Protein AF-A0AAD9BJW5-F1 (afdb_monomer_lite)

Foldseek 3Di:
DDDPDDDQFFDDPPPPPDDGDDDDDDDDPPDDQPDPPAGDFDKDWDWDADPPPRDTRDIDIDGTDGPPPDD

Radius of gyration: 17.21 Å; chains: 1; bounding box: 45×37×37 Å

Organism: Dissostichus eleginoides (NCBI:txid100907)

Secondary structure (DSSP, 8-state):
-----PPP-SS-TTSTT--PPP-------S-----SSS------EEEEEETTTTEEEEEEEPPP-------

pLDDT: mean 78.62, std 13.88, range [41.53, 94.31]

InterPro domains:
  IPR000008 C2 domain [PF00168] (20-67)
  IPR035892 C2 domain superfamily [G3DSA:2.60.40.150] (2-69)
  IPR035892 C2 domain superfamily [SSF49562] (17-67)

Sequence (71 aa):
MAANYEPIYGLSEDENETRVLRVKVIAGMDLAKKDIIGASDPYVKLSLYVADENKELALIQTKTIKKVVVH

Structure (mmCIF, N/CA/C/O backbone):
data_AF-A0AAD9BJW5-F1
#
_entry.id   AF-A0AAD9BJW5-F1
#
loop_
_atom_site.group_PDB
_atom_site.id
_atom_site.type_symbol
_atom_site.label_atom_id
_atom_site.la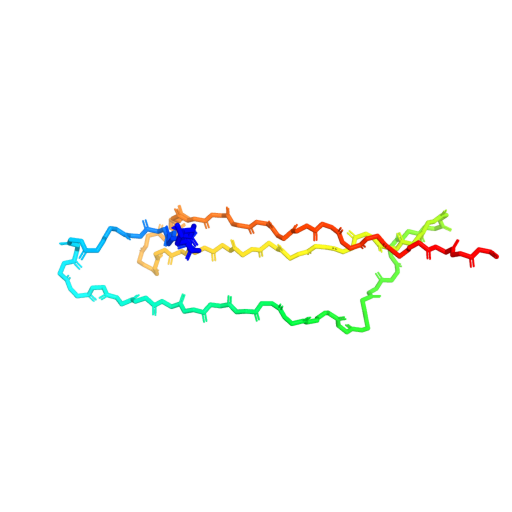bel_alt_id
_atom_site.label_comp_id
_atom_site.label_asym_id
_atom_site.label_entity_id
_atom_site.label_seq_id
_atom_site.pdbx_PDB_ins_code
_atom_site.Cartn_x
_atom_site.Cartn_y
_atom_site.Cartn_z
_atom_site.occupancy
_atom_site.B_iso_or_equiv
_atom_site.auth_seq_id
_atom_site.auth_comp_id
_atom_site.auth_asym_id
_atom_site.auth_atom_id
_atom_site.pdbx_PDB_model_num
ATOM 1 N N . MET A 1 1 ? 4.156 -24.479 15.069 1.00 41.53 1 MET A N 1
ATOM 2 C CA . MET A 1 1 ? 3.485 -24.096 13.808 1.00 41.53 1 MET A CA 1
ATOM 3 C C . MET A 1 1 ? 3.413 -22.579 13.795 1.00 41.53 1 MET A C 1
ATOM 5 O O . MET A 1 1 ? 2.772 -22.030 14.678 1.00 41.53 1 MET A O 1
ATOM 9 N N . ALA A 1 2 ? 4.147 -21.897 12.914 1.00 44.19 2 ALA A N 1
ATOM 10 C CA . ALA A 1 2 ? 4.059 -20.441 12.823 1.00 44.19 2 ALA A CA 1
ATOM 11 C C . ALA A 1 2 ? 2.740 -20.094 12.124 1.00 44.19 2 ALA A C 1
ATOM 13 O O . ALA A 1 2 ? 2.574 -20.387 10.940 1.00 44.19 2 ALA A O 1
ATOM 14 N N . ALA A 1 3 ? 1.777 -19.550 12.865 1.00 51.50 3 ALA A N 1
ATOM 15 C CA . ALA A 1 3 ? 0.593 -18.964 12.259 1.00 51.50 3 ALA A CA 1
ATOM 16 C C . ALA A 1 3 ? 1.051 -17.748 11.441 1.00 51.50 3 ALA A C 1
ATOM 18 O O . ALA A 1 3 ? 1.697 -16.850 11.980 1.00 51.50 3 ALA A O 1
ATOM 19 N N . ASN A 1 4 ? 0.767 -17.736 10.137 1.00 59.03 4 ASN A N 1
ATOM 20 C CA . ASN A 1 4 ? 0.950 -16.544 9.312 1.00 59.03 4 ASN A CA 1
ATOM 21 C C . ASN A 1 4 ? -0.102 -15.520 9.748 1.00 59.03 4 ASN A C 1
ATOM 23 O O . ASN A 1 4 ? -1.229 -15.542 9.260 1.00 59.03 4 ASN A O 1
ATOM 27 N N . TYR A 1 5 ? 0.246 -14.677 10.717 1.00 64.75 5 TYR A N 1
ATOM 28 C CA . TYR A 1 5 ? -0.586 -13.552 11.115 1.00 64.75 5 TYR A CA 1
ATOM 29 C C . TYR A 1 5 ? -0.373 -12.427 10.103 1.00 64.75 5 TYR A C 1
ATOM 31 O O . TYR A 1 5 ? 0.655 -11.748 10.124 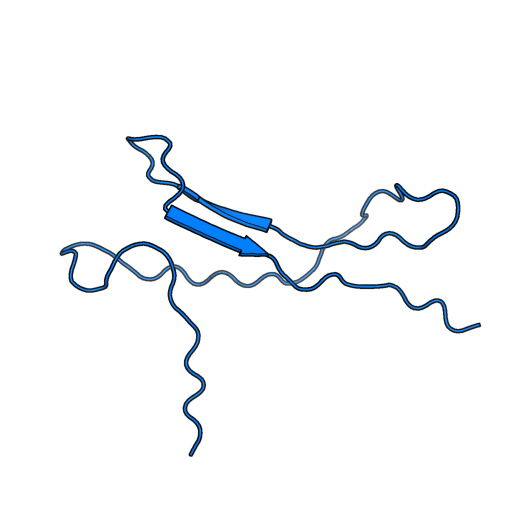1.00 64.75 5 TYR A O 1
ATOM 39 N N . GLU A 1 6 ? -1.314 -12.268 9.173 1.00 75.88 6 GLU A N 1
ATOM 40 C CA . GLU A 1 6 ? -1.361 -11.068 8.341 1.00 75.88 6 GLU A CA 1
ATOM 41 C C . GLU A 1 6 ? -1.879 -9.915 9.211 1.00 75.88 6 GLU A C 1
ATOM 43 O O . GLU A 1 6 ? -2.989 -10.017 9.737 1.00 75.88 6 GLU A O 1
ATOM 48 N N . PRO A 1 7 ? -1.100 -8.838 9.409 1.00 81.31 7 PRO A N 1
ATOM 49 C CA . PRO A 1 7 ? -1.555 -7.710 10.207 1.00 81.31 7 PRO A CA 1
ATOM 50 C C . PRO A 1 7 ? -2.788 -7.069 9.559 1.00 81.31 7 PRO A C 1
ATOM 52 O O . PRO A 1 7 ? -2.775 -6.729 8.375 1.00 81.31 7 PRO A O 1
ATOM 55 N N . ILE A 1 8 ? -3.847 -6.898 10.351 1.00 85.75 8 ILE A N 1
ATOM 56 C CA . ILE A 1 8 ? -5.011 -6.080 9.999 1.00 85.75 8 ILE A CA 1
ATOM 57 C C . ILE A 1 8 ? -4.698 -4.641 10.414 1.00 85.75 8 ILE A C 1
ATOM 59 O O . ILE A 1 8 ? -4.153 -4.402 11.491 1.00 85.75 8 ILE A O 1
ATOM 63 N N . TYR A 1 9 ? -5.013 -3.687 9.543 1.00 87.75 9 TYR A N 1
ATOM 64 C CA . TYR A 1 9 ? -4.763 -2.264 9.757 1.00 87.75 9 TYR A CA 1
ATOM 65 C C . TYR A 1 9 ? -6.083 -1.493 9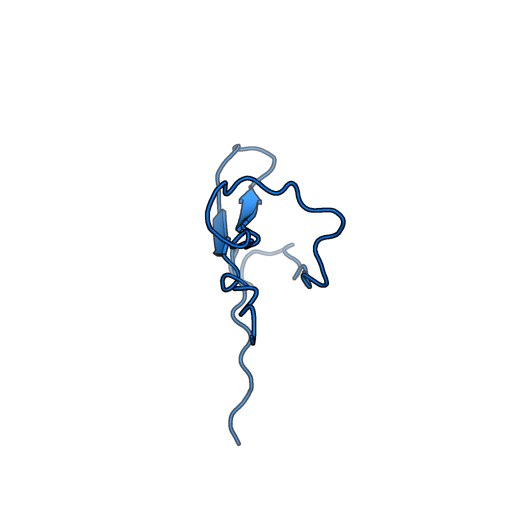.840 1.00 87.75 9 TYR A C 1
ATOM 67 O O . TYR A 1 9 ? -7.058 -1.872 9.194 1.00 87.75 9 TYR A O 1
ATOM 75 N N . GLY A 1 10 ? -6.077 -0.362 10.549 1.00 86.62 10 GLY A N 1
ATOM 76 C CA . GLY A 1 10 ? -7.230 0.527 10.670 1.00 86.62 10 GLY A CA 1
ATOM 77 C C . GLY A 1 10 ? -8.001 0.311 11.971 1.00 86.62 10 GLY A C 1
ATOM 78 O O . GLY A 1 10 ? -7.407 0.336 13.045 1.00 86.62 10 GLY A O 1
ATOM 79 N N . LEU A 1 11 ? -9.318 0.162 11.848 1.00 84.19 11 LEU A N 1
ATOM 80 C CA . LEU A 1 11 ? -10.263 0.031 12.960 1.00 84.19 11 LEU A CA 1
ATOM 81 C C . LEU A 1 11 ? -10.091 -1.303 13.708 1.00 84.19 11 LEU A C 1
ATOM 83 O O . LEU A 1 11 ? -9.704 -2.310 13.107 1.00 84.19 11 LEU A O 1
ATOM 87 N N . SER A 1 12 ? -10.370 -1.309 15.014 1.00 74.31 12 SER A N 1
ATOM 88 C CA . SER A 1 12 ? -10.349 -2.535 15.828 1.00 74.31 12 SER A CA 1
ATOM 89 C C . SER A 1 12 ? -11.573 -3.404 15.543 1.00 74.31 12 SER A C 1
ATOM 91 O O . SER A 1 12 ? -12.657 -2.874 15.315 1.00 74.31 12 SER A O 1
ATOM 93 N N . GLU A 1 13 ? -11.430 -4.730 15.636 1.00 66.56 13 GLU A N 1
ATOM 94 C CA . GLU A 1 13 ? -12.540 -5.682 15.435 1.00 66.56 13 GLU A CA 1
ATOM 95 C C . GLU A 1 13 ? -13.716 -5.466 16.413 1.00 66.56 13 GLU A C 1
ATOM 97 O O . GLU A 1 13 ? -14.833 -5.887 16.127 1.00 66.56 13 GLU A O 1
ATOM 102 N N . ASP A 1 14 ? -13.484 -4.774 17.535 1.00 67.38 14 ASP A N 1
ATOM 103 C CA . ASP A 1 14 ? -14.494 -4.447 18.550 1.00 67.38 14 ASP A CA 1
ATOM 104 C C . ASP A 1 14 ? -15.454 -3.310 18.141 1.00 67.38 14 ASP A C 1
ATOM 106 O O . ASP A 1 14 ? -16.469 -3.081 18.808 1.00 67.38 14 ASP A O 1
ATOM 110 N N . GLU A 1 15 ? -15.174 -2.589 17.048 1.00 69.94 15 GLU A N 1
ATOM 111 C CA . GLU A 1 15 ? -16.115 -1.611 16.501 1.00 69.94 15 GLU A CA 1
ATOM 112 C C . GLU A 1 15 ? -17.255 -2.353 15.793 1.00 69.94 15 GLU A C 1
ATOM 114 O O . GLU A 1 15 ? -17.107 -2.878 14.682 1.00 69.94 15 GLU A O 1
ATOM 119 N N . ASN A 1 16 ? -18.401 -2.417 16.484 1.00 60.59 16 ASN A N 1
ATOM 120 C CA . ASN A 1 16 ? -19.649 -2.955 15.953 1.00 60.59 16 ASN A CA 1
ATOM 121 C C . ASN A 1 16 ? -19.911 -2.319 14.580 1.00 60.59 16 ASN A C 1
ATOM 123 O O . ASN A 1 16 ? -19.925 -1.100 14.463 1.00 60.59 16 ASN A O 1
ATOM 127 N N . GLU A 1 17 ? -20.120 -3.165 13.565 1.00 79.56 17 GLU A N 1
ATOM 128 C CA . GLU A 1 17 ? -20.375 -2.811 12.154 1.00 79.56 17 GLU A CA 1
ATOM 129 C C . GLU A 1 17 ? -19.152 -2.658 11.227 1.00 79.56 17 GLU A C 1
ATOM 131 O O . GLU A 1 17 ? -19.315 -2.321 10.051 1.00 79.56 17 GLU A O 1
ATOM 136 N N . THR A 1 18 ? -17.938 -3.010 11.661 1.00 80.56 18 THR A N 1
ATOM 137 C CA . THR A 1 18 ? -16.777 -3.066 10.749 1.00 80.56 18 THR A CA 1
ATOM 138 C C . THR A 1 18 ? -16.655 -4.402 9.996 1.00 80.56 18 THR A C 1
ATOM 140 O O . THR A 1 18 ? -17.179 -5.444 10.397 1.00 80.56 18 THR A O 1
ATOM 143 N N . ARG A 1 19 ? -15.983 -4.382 8.835 1.00 85.56 19 ARG A N 1
ATOM 144 C CA . ARG A 1 19 ? -15.658 -5.576 8.034 1.00 85.56 19 ARG A CA 1
ATOM 145 C C . ARG A 1 19 ? -14.221 -5.505 7.534 1.00 85.56 19 ARG A C 1
ATOM 147 O O . ARG A 1 19 ? -13.715 -4.430 7.226 1.00 85.56 19 ARG A O 1
ATOM 154 N N . VAL A 1 20 ? -13.593 -6.667 7.365 1.00 87.31 20 VAL A N 1
ATOM 155 C CA . VAL A 1 20 ? -12.227 -6.766 6.833 1.00 87.31 20 VAL A CA 1
ATOM 156 C C . VAL A 1 20 ? -12.224 -6.620 5.309 1.00 87.31 20 VAL A C 1
ATOM 158 O O . VAL A 1 20 ? -12.822 -7.429 4.596 1.00 87.31 20 VAL A O 1
ATOM 161 N N . LEU A 1 21 ? -11.481 -5.635 4.801 1.00 88.25 21 LEU A N 1
ATOM 162 C CA . LEU A 1 21 ? -11.170 -5.486 3.379 1.00 88.25 21 LEU A CA 1
ATOM 163 C C . LEU A 1 21 ? -9.794 -6.094 3.078 1.00 88.25 21 LEU A C 1
ATOM 165 O O . LEU A 1 21 ? -8.773 -5.621 3.572 1.00 88.25 21 LEU A O 1
ATOM 169 N N . ARG A 1 22 ? -9.747 -7.125 2.227 1.00 90.94 22 ARG A N 1
ATOM 170 C CA . ARG A 1 22 ? -8.483 -7.721 1.766 1.00 90.94 22 ARG A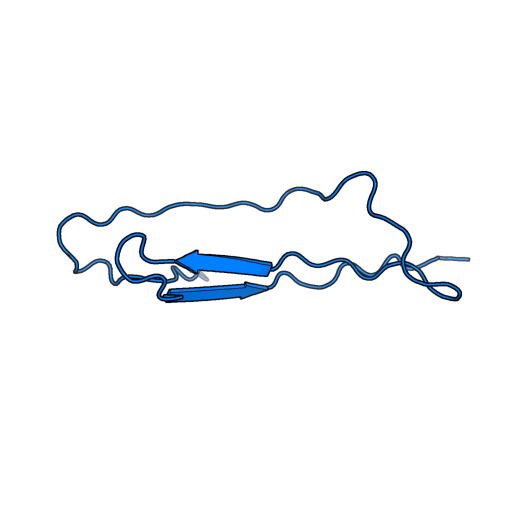 CA 1
ATOM 171 C C . ARG A 1 22 ? -8.046 -7.083 0.452 1.00 90.94 22 ARG A C 1
ATOM 173 O O . ARG A 1 22 ? -8.731 -7.218 -0.559 1.00 90.94 22 ARG A O 1
ATOM 180 N N . VAL A 1 23 ? -6.881 -6.440 0.456 1.00 91.31 23 VAL A N 1
ATOM 181 C CA . VAL A 1 23 ? -6.280 -5.819 -0.732 1.00 91.31 23 VAL A CA 1
ATOM 182 C C . VAL A 1 23 ? -5.011 -6.574 -1.110 1.00 91.31 23 VAL A C 1
ATOM 184 O O . VAL A 1 23 ? -4.126 -6.764 -0.280 1.00 91.31 23 VAL A O 1
ATOM 187 N N . LYS A 1 24 ? -4.902 -6.982 -2.377 1.00 92.38 24 LYS A N 1
ATOM 188 C CA . LYS A 1 24 ? -3.711 -7.647 -2.916 1.00 92.38 24 LYS A CA 1
ATOM 189 C C . LYS A 1 24 ? -3.151 -6.839 -4.081 1.00 92.38 24 LYS A C 1
ATOM 191 O O . LYS A 1 24 ? -3.777 -6.745 -5.132 1.00 92.38 24 LYS A O 1
ATOM 196 N N . VAL A 1 25 ? -1.958 -6.281 -3.899 1.00 92.06 25 VAL A N 1
ATOM 197 C CA . VAL A 1 25 ? -1.218 -5.615 -4.978 1.00 92.06 25 VAL A CA 1
ATOM 198 C C . VAL A 1 25 ? -0.608 -6.689 -5.878 1.00 92.06 25 VAL A C 1
ATOM 200 O O . VAL A 1 25 ? 0.155 -7.527 -5.401 1.00 92.06 25 VAL A O 1
ATOM 203 N N . ILE A 1 26 ? -0.971 -6.688 -7.164 1.00 92.94 26 ILE A N 1
ATOM 204 C CA . ILE A 1 26 ? -0.545 -7.718 -8.125 1.00 92.94 26 ILE A CA 1
ATOM 205 C C . ILE A 1 26 ? 0.628 -7.231 -8.976 1.00 92.94 26 ILE A C 1
ATOM 207 O O . ILE A 1 26 ? 1.702 -7.822 -8.935 1.00 92.94 26 ILE A O 1
ATOM 211 N N . ALA A 1 27 ? 0.427 -6.158 -9.744 1.00 89.62 27 ALA A N 1
ATOM 212 C CA . ALA A 1 27 ? 1.426 -5.612 -10.655 1.00 89.62 27 ALA A CA 1
ATOM 213 C C . ALA A 1 27 ? 1.141 -4.136 -10.971 1.00 89.62 27 ALA A C 1
ATOM 215 O O . ALA A 1 27 ? -0.005 -3.695 -10.914 1.00 89.62 27 ALA A O 1
ATOM 216 N N . GLY A 1 28 ? 2.190 -3.396 -11.336 1.00 86.75 28 GLY A N 1
ATOM 217 C CA . GLY A 1 28 ? 2.087 -2.117 -12.039 1.00 86.75 28 GLY A CA 1
ATOM 218 C C . GLY A 1 28 ? 2.485 -2.311 -13.501 1.00 86.75 28 GLY A C 1
ATOM 219 O O . GLY A 1 28 ? 3.471 -2.994 -13.777 1.00 86.75 28 GLY A O 1
ATOM 220 N N . MET A 1 29 ? 1.719 -1.742 -14.428 1.00 86.56 29 MET A N 1
ATOM 221 C CA . MET A 1 29 ? 1.931 -1.873 -15.874 1.00 86.56 29 MET A CA 1
ATOM 222 C C . MET A 1 29 ? 2.328 -0.525 -16.467 1.00 86.56 29 MET A C 1
ATOM 224 O O . MET A 1 29 ? 1.887 0.508 -15.969 1.00 86.56 29 MET A O 1
ATOM 228 N N . ASP A 1 30 ? 3.181 -0.549 -17.494 1.00 83.88 30 ASP A N 1
ATOM 229 C CA . ASP A 1 30 ? 3.592 0.634 -18.266 1.00 83.88 30 ASP A CA 1
ATOM 230 C C . ASP A 1 30 ? 4.033 1.830 -17.405 1.00 83.88 30 ASP A C 1
ATOM 232 O O . ASP A 1 30 ? 3.750 2.992 -17.696 1.00 83.88 30 ASP A O 1
ATOM 236 N N . LEU A 1 31 ? 4.748 1.538 -16.313 1.00 82.00 31 LEU A N 1
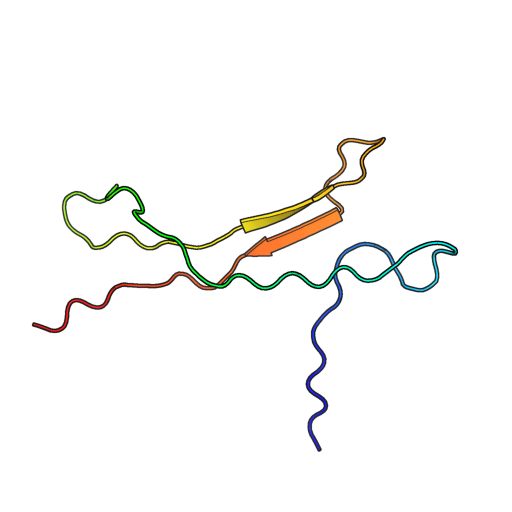ATOM 237 C CA . LEU A 1 31 ? 5.224 2.560 -15.389 1.00 82.00 31 LEU A CA 1
ATOM 238 C C . LEU A 1 31 ? 6.209 3.496 -16.094 1.00 82.00 31 LEU A C 1
ATOM 240 O O . LEU A 1 31 ? 7.181 3.055 -16.716 1.00 82.00 31 LEU A O 1
ATOM 244 N N . ALA A 1 32 ? 5.963 4.800 -15.960 1.00 79.56 32 ALA A N 1
ATOM 245 C CA . ALA A 1 32 ? 6.817 5.826 -16.532 1.00 79.56 32 ALA A CA 1
ATOM 246 C C . ALA A 1 32 ? 8.255 5.677 -16.017 1.00 79.56 32 ALA A C 1
ATOM 248 O O . ALA A 1 32 ? 8.495 5.609 -14.809 1.00 79.56 32 ALA A O 1
ATOM 249 N N . LYS A 1 33 ? 9.220 5.667 -16.940 1.00 74.06 33 LYS A N 1
ATOM 250 C CA . LYS A 1 33 ? 10.640 5.730 -16.590 1.00 74.06 33 LYS A CA 1
ATOM 251 C C . LYS A 1 33 ? 10.946 7.146 -16.130 1.00 74.06 33 LYS A C 1
ATOM 253 O O . LYS A 1 33 ? 11.001 8.061 -16.948 1.00 74.06 33 LYS A O 1
ATOM 258 N N . LYS A 1 34 ? 11.094 7.323 -14.821 1.00 72.56 34 LYS A N 1
ATOM 259 C CA . LYS A 1 34 ? 11.399 8.632 -14.232 1.00 72.56 34 LYS A CA 1
ATOM 260 C C . LYS A 1 34 ? 12.903 8.856 -14.037 1.00 72.56 34 LYS A C 1
ATOM 262 O O . LYS A 1 34 ? 13.331 9.996 -13.895 1.00 72.56 34 LYS A O 1
ATOM 267 N N . ASP A 1 35 ? 13.700 7.791 -14.090 1.00 65.06 35 ASP A N 1
ATOM 268 C CA . ASP A 1 35 ? 15.136 7.824 -13.819 1.00 65.06 35 ASP A CA 1
ATOM 269 C C . ASP A 1 35 ? 15.956 7.865 -15.118 1.00 65.06 35 ASP A C 1
ATOM 271 O O . ASP A 1 35 ? 15.768 7.050 -16.020 1.00 65.06 35 ASP A O 1
ATOM 275 N N . ILE A 1 36 ? 16.876 8.833 -15.208 1.00 59.62 36 ILE A N 1
ATOM 276 C CA . ILE A 1 36 ? 17.726 9.081 -16.391 1.00 59.62 36 ILE A CA 1
ATOM 277 C C . ILE A 1 36 ? 18.931 8.117 -16.434 1.00 59.62 36 ILE A C 1
ATOM 279 O O . ILE A 1 36 ? 19.442 7.819 -17.509 1.00 59.62 36 ILE A O 1
ATOM 283 N N . ILE A 1 37 ? 19.385 7.610 -15.276 1.00 58.69 37 ILE A N 1
ATOM 284 C CA . ILE A 1 37 ? 20.631 6.818 -15.127 1.00 58.69 37 ILE A CA 1
ATOM 285 C C . ILE A 1 37 ? 20.387 5.517 -14.320 1.00 58.69 37 ILE A C 1
ATOM 287 O O . ILE A 1 37 ? 21.317 4.849 -13.880 1.00 58.69 37 ILE A O 1
ATOM 291 N N . GLY A 1 38 ? 19.128 5.119 -14.113 1.00 58.59 38 GLY A N 1
ATOM 292 C CA . GLY A 1 38 ? 18.770 3.937 -13.321 1.00 58.59 38 GLY A CA 1
ATOM 293 C C . GLY A 1 38 ? 17.432 3.336 -13.737 1.00 58.59 38 GLY A C 1
ATOM 294 O O . GLY A 1 38 ? 16.661 3.956 -14.464 1.00 58.59 38 GLY A O 1
ATOM 295 N N . ALA A 1 39 ? 17.156 2.100 -13.316 1.00 65.12 39 ALA A N 1
ATOM 296 C CA . ALA A 1 39 ? 15.825 1.530 -13.472 1.00 65.12 39 ALA A CA 1
ATOM 297 C C . ALA A 1 39 ? 14.873 2.152 -12.448 1.00 65.12 39 ALA A C 1
ATOM 299 O O . ALA A 1 39 ? 15.262 2.344 -11.301 1.00 65.12 39 ALA A O 1
ATOM 300 N N . SER A 1 40 ? 13.628 2.424 -12.846 1.00 67.25 40 SER A N 1
ATOM 301 C CA . SER A 1 40 ? 12.634 2.911 -11.896 1.00 67.25 40 SER A CA 1
ATOM 302 C C . SER A 1 40 ? 12.406 1.897 -10.786 1.00 67.25 40 SER A C 1
ATOM 304 O O . SER A 1 40 ? 12.284 0.700 -11.052 1.00 67.25 40 SER A O 1
ATOM 306 N N . ASP A 1 41 ? 12.386 2.413 -9.559 1.00 80.56 41 ASP A N 1
ATOM 307 C CA . ASP A 1 41 ? 12.243 1.706 -8.287 1.00 80.56 41 ASP A CA 1
ATOM 308 C C . ASP A 1 41 ? 10.785 1.839 -7.778 1.00 80.56 41 ASP A C 1
ATOM 310 O O . ASP A 1 41 ? 10.521 2.561 -6.808 1.00 80.56 41 ASP A O 1
ATOM 314 N N . PRO A 1 42 ? 9.780 1.225 -8.435 1.00 87.31 42 PRO A N 1
ATOM 315 C CA . PRO A 1 42 ? 8.390 1.403 -8.050 1.00 87.31 42 PRO A CA 1
ATOM 316 C C . PRO A 1 42 ? 8.060 0.708 -6.728 1.00 87.31 42 PRO A C 1
ATOM 318 O O . PRO A 1 42 ? 8.536 -0.388 -6.419 1.00 87.31 42 PRO A O 1
ATOM 321 N N . TYR A 1 43 ? 7.163 1.336 -5.979 1.00 91.00 43 TYR A N 1
ATOM 322 C CA . TYR A 1 43 ? 6.455 0.775 -4.834 1.00 91.00 43 TYR A CA 1
ATOM 323 C C . TYR A 1 43 ? 5.009 1.286 -4.851 1.00 91.00 43 TYR A C 1
ATOM 325 O O . TYR A 1 43 ? 4.705 2.282 -5.508 1.00 91.00 43 TYR A O 1
ATOM 333 N N . VAL A 1 44 ? 4.118 0.617 -4.122 1.00 93.50 44 VAL A N 1
ATOM 334 C CA . VAL A 1 44 ? 2.732 1.059 -3.931 1.00 93.50 44 VAL A CA 1
ATOM 335 C C . VAL A 1 44 ? 2.558 1.530 -2.495 1.00 93.50 44 VAL A C 1
ATOM 337 O O . VAL A 1 44 ? 2.993 0.861 -1.557 1.00 93.50 44 VAL A O 1
ATOM 340 N N . LYS A 1 45 ? 1.913 2.685 -2.334 1.00 94.31 45 LYS A N 1
ATOM 341 C CA . LYS A 1 45 ? 1.482 3.234 -1.050 1.00 94.31 45 LYS A CA 1
ATOM 342 C C . LYS A 1 45 ? -0.040 3.114 -0.970 1.00 94.31 45 LYS A C 1
ATOM 344 O O . LYS A 1 45 ? -0.735 3.614 -1.850 1.00 94.31 45 LYS A O 1
ATOM 349 N N . LEU A 1 46 ? -0.534 2.418 0.046 1.00 94.12 46 LEU A N 1
ATOM 350 C CA . LEU A 1 46 ? -1.952 2.222 0.321 1.00 94.12 46 LEU A CA 1
ATOM 351 C C . LEU A 1 46 ? -2.319 3.033 1.567 1.00 94.12 46 LEU A C 1
ATOM 353 O O . LEU A 1 46 ? -1.724 2.828 2.625 1.00 94.12 46 LEU A O 1
ATOM 357 N N . SER A 1 47 ? -3.288 3.932 1.428 1.00 92.94 47 SER A N 1
ATOM 358 C CA . SER A 1 47 ? -3.820 4.749 2.520 1.00 92.94 47 SER A CA 1
ATOM 359 C C . SER A 1 47 ? -5.281 4.386 2.760 1.00 92.94 47 SER A C 1
ATOM 361 O O . SER A 1 47 ? -6.060 4.314 1.807 1.00 92.94 47 SER A O 1
ATOM 363 N N . LEU A 1 48 ? -5.658 4.170 4.018 1.00 91.81 48 LEU A N 1
ATOM 364 C CA . LEU A 1 48 ? -7.049 3.972 4.427 1.00 91.81 48 LEU A CA 1
ATOM 365 C C . LEU A 1 48 ? -7.571 5.261 5.059 1.00 91.81 48 LEU A C 1
ATOM 367 O O . LEU A 1 48 ? -6.962 5.753 6.005 1.00 91.81 48 LEU A O 1
ATOM 371 N N . TYR A 1 49 ? -8.698 5.773 4.568 1.00 90.69 49 TYR A N 1
ATOM 372 C CA . TYR A 1 49 ? -9.324 6.995 5.071 1.00 90.69 49 TYR A CA 1
ATOM 373 C C . TYR A 1 49 ? -10.718 6.728 5.631 1.00 90.69 49 TYR A C 1
ATOM 375 O O . TYR A 1 49 ? -11.452 5.891 5.105 1.00 90.69 49 TYR A O 1
ATOM 383 N N . VAL A 1 50 ? -11.094 7.497 6.652 1.00 86.06 50 VAL A N 1
ATOM 384 C CA . VAL A 1 50 ? -12.497 7.645 7.063 1.00 86.06 50 VAL A CA 1
ATOM 385 C C . VAL A 1 50 ? -13.179 8.615 6.105 1.00 86.06 50 VAL A C 1
ATOM 387 O O . VAL A 1 50 ? -12.695 9.734 5.923 1.00 86.06 50 VAL A O 1
ATOM 390 N N . ALA A 1 51 ? -14.295 8.192 5.511 1.00 80.00 51 ALA A N 1
ATOM 391 C CA . ALA A 1 51 ? -15.028 8.979 4.519 1.00 80.00 51 ALA A CA 1
ATOM 392 C C . ALA A 1 51 ? -15.507 10.333 5.071 1.00 80.00 51 ALA A C 1
ATOM 394 O O . ALA A 1 51 ? -15.449 11.335 4.363 1.00 80.00 51 ALA A O 1
ATOM 395 N N . ASP A 1 52 ? -15.921 10.365 6.338 1.00 81.00 52 ASP A N 1
ATOM 396 C CA . ASP A 1 52 ? -16.569 11.535 6.937 1.00 81.00 52 ASP A CA 1
ATOM 397 C C . ASP A 1 52 ? -15.583 12.571 7.502 1.00 81.00 52 ASP A C 1
ATOM 399 O O . ASP A 1 52 ? -15.916 13.749 7.612 1.00 81.00 52 ASP A O 1
ATOM 403 N N . GLU A 1 53 ? -14.352 12.165 7.834 1.00 79.56 53 GLU A N 1
ATOM 404 C CA . GLU A 1 53 ? -13.385 13.021 8.541 1.00 79.56 53 GLU A CA 1
ATOM 405 C C . GLU A 1 53 ? -12.132 13.364 7.718 1.00 79.56 53 GLU A C 1
ATOM 407 O O . GLU A 1 53 ? -11.261 14.083 8.207 1.00 79.56 53 GLU A O 1
ATOM 412 N N . ASN A 1 54 ? -11.988 12.845 6.486 1.00 81.50 54 ASN A N 1
ATOM 413 C CA . ASN A 1 54 ? -10.737 12.923 5.704 1.00 81.50 54 ASN A CA 1
ATOM 414 C C . ASN A 1 54 ? -9.487 12.517 6.518 1.00 81.50 54 ASN A C 1
ATOM 416 O O . ASN A 1 54 ? -8.368 12.973 6.273 1.00 81.50 54 ASN A O 1
ATOM 420 N N . LYS A 1 55 ? -9.677 11.644 7.508 1.00 86.75 55 LYS A N 1
ATOM 421 C CA . LYS A 1 55 ? -8.649 11.203 8.449 1.00 86.75 55 LYS A CA 1
ATOM 422 C C . LYS A 1 55 ? -7.994 9.922 7.940 1.00 86.75 55 LYS A C 1
ATOM 424 O O . LYS A 1 55 ? -8.697 8.952 7.665 1.00 86.75 55 LYS A O 1
ATOM 429 N N . GLU A 1 56 ? -6.662 9.906 7.835 1.00 90.44 56 GLU A N 1
ATOM 430 C CA . GLU A 1 56 ? -5.887 8.703 7.487 1.00 90.44 56 GLU A CA 1
ATOM 431 C C . GLU A 1 56 ? -5.791 7.773 8.712 1.00 90.44 56 GLU A C 1
ATOM 433 O O . GLU A 1 56 ? -5.299 8.171 9.768 1.00 90.44 56 GLU A O 1
ATOM 438 N N . LEU A 1 57 ? -6.285 6.540 8.579 1.00 88.88 57 LEU A N 1
ATOM 439 C CA . LEU A 1 57 ? -6.269 5.506 9.622 1.00 88.88 57 LEU A CA 1
ATOM 440 C C . LEU A 1 57 ? -5.043 4.604 9.538 1.00 88.88 57 LEU A C 1
ATOM 442 O O . LEU A 1 57 ? -4.551 4.115 10.552 1.00 88.88 57 LEU A O 1
ATOM 446 N N . ALA A 1 58 ? -4.589 4.325 8.320 1.00 90.00 58 ALA A N 1
ATOM 447 C CA . ALA A 1 58 ? -3.482 3.421 8.089 1.00 90.00 58 ALA A CA 1
ATOM 448 C C . ALA A 1 58 ? -2.734 3.794 6.820 1.00 90.00 58 ALA A C 1
ATOM 450 O O . ALA A 1 58 ? -3.334 4.189 5.818 1.00 90.00 58 ALA A O 1
ATOM 451 N N . LEU A 1 59 ? -1.422 3.584 6.875 1.00 92.81 59 LEU A N 1
ATOM 452 C CA . LEU A 1 59 ? -0.509 3.813 5.779 1.00 92.81 59 LEU A CA 1
ATOM 453 C C . LEU A 1 59 ? 0.397 2.602 5.604 1.00 92.81 59 LEU A C 1
ATOM 455 O O . LEU A 1 59 ? 1.210 2.292 6.474 1.00 92.81 59 LEU A O 1
ATOM 459 N N . ILE A 1 60 ? 0.271 1.927 4.467 1.00 91.81 60 ILE A N 1
ATOM 460 C CA . ILE A 1 60 ? 1.070 0.748 4.139 1.00 91.81 60 ILE A CA 1
ATOM 461 C C . ILE A 1 60 ? 1.874 1.032 2.882 1.00 91.81 60 ILE A C 1
ATOM 463 O O . ILE A 1 60 ? 1.361 1.566 1.902 1.00 91.81 60 ILE A O 1
ATOM 467 N N . GLN A 1 61 ? 3.143 0.639 2.894 1.00 93.50 61 GLN A N 1
ATOM 468 C CA . GLN A 1 61 ? 4.002 0.711 1.724 1.00 93.50 61 GLN A CA 1
ATOM 469 C C . GLN A 1 61 ? 4.515 -0.680 1.375 1.00 93.50 61 GLN A C 1
ATOM 471 O O . GLN A 1 61 ? 5.020 -1.403 2.237 1.00 93.50 61 GLN A O 1
ATOM 476 N N . THR A 1 62 ? 4.414 -1.057 0.102 1.00 91.38 62 THR A N 1
ATOM 477 C CA . THR A 1 62 ? 5.050 -2.284 -0.380 1.00 91.38 62 THR A CA 1
ATOM 478 C C . THR A 1 62 ? 6.565 -2.120 -0.414 1.00 91.38 62 THR A C 1
ATOM 480 O O . THR A 1 62 ? 7.103 -1.011 -0.454 1.00 91.38 62 THR A O 1
ATOM 483 N N . LYS A 1 63 ? 7.283 -3.243 -0.473 1.00 90.38 63 LYS A N 1
ATOM 484 C CA . LYS A 1 63 ? 8.706 -3.205 -0.813 1.00 90.38 63 LYS A CA 1
ATOM 485 C C . LYS A 1 63 ? 8.882 -2.609 -2.209 1.00 90.38 63 LYS A C 1
ATOM 487 O O . LYS A 1 63 ? 8.085 -2.872 -3.110 1.00 90.38 63 LYS A O 1
ATOM 492 N N . THR A 1 64 ? 9.943 -1.835 -2.363 1.00 87.56 64 THR A N 1
ATOM 493 C CA . THR A 1 64 ? 10.398 -1.338 -3.655 1.00 87.56 64 THR A CA 1
ATOM 494 C C . THR A 1 64 ? 10.860 -2.498 -4.523 1.00 87.56 64 THR A C 1
ATOM 496 O O . THR A 1 64 ? 11.694 -3.303 -4.099 1.00 87.56 64 THR A O 1
ATOM 499 N N . ILE A 1 65 ? 10.334 -2.577 -5.741 1.00 84.50 65 ILE A N 1
ATOM 500 C CA . ILE A 1 65 ? 10.791 -3.545 -6.733 1.00 84.50 65 ILE A CA 1
ATOM 501 C C . ILE A 1 65 ? 11.945 -2.901 -7.491 1.00 84.50 65 ILE A C 1
ATOM 503 O O . ILE A 1 65 ? 11.735 -2.011 -8.306 1.00 84.50 65 ILE A O 1
ATOM 507 N N . LYS A 1 66 ? 13.168 -3.364 -7.237 1.00 77.38 66 LYS A N 1
ATOM 508 C CA . LYS A 1 66 ? 14.332 -2.938 -8.015 1.00 77.38 66 LYS A CA 1
ATOM 509 C C . LYS A 1 66 ? 14.443 -3.813 -9.251 1.00 77.38 66 LYS A C 1
ATOM 511 O O . LYS A 1 66 ? 14.592 -5.031 -9.126 1.00 77.38 66 LYS A O 1
ATOM 516 N N . LYS A 1 67 ? 14.415 -3.226 -10.447 1.00 67.25 67 LYS A N 1
ATOM 517 C CA . LYS A 1 67 ? 14.783 -3.977 -11.652 1.00 67.25 67 LYS A CA 1
ATOM 518 C C . LYS A 1 67 ? 16.305 -4.121 -11.668 1.00 67.25 67 LYS A C 1
ATOM 520 O O . LYS A 1 67 ? 17.016 -3.224 -12.108 1.00 67.25 67 LYS A O 1
ATOM 525 N N . VAL A 1 68 ? 16.805 -5.243 -11.156 1.0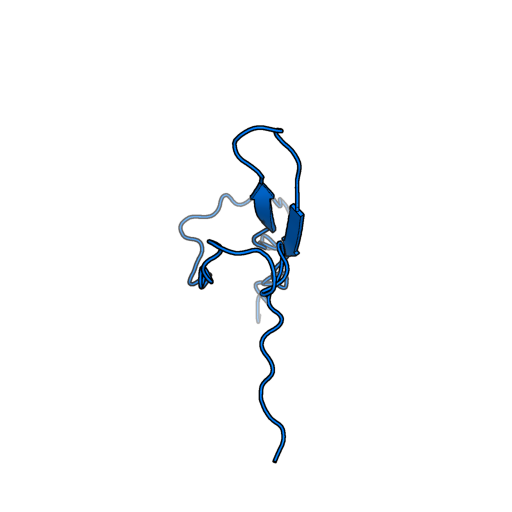0 60.31 68 VAL A N 1
ATOM 526 C CA . VAL A 1 68 ? 18.218 -5.614 -11.294 1.00 60.31 68 VAL A CA 1
ATOM 527 C C . VAL A 1 68 ? 18.491 -5.860 -12.774 1.00 60.31 68 VAL A C 1
ATOM 529 O O . VAL A 1 68 ? 17.992 -6.821 -13.358 1.00 60.31 68 VAL A O 1
ATOM 532 N N . VAL A 1 69 ? 19.234 -4.951 -13.401 1.00 54.09 69 VAL A N 1
ATOM 533 C CA . VAL A 1 69 ? 19.752 -5.148 -14.755 1.00 54.09 69 VAL A CA 1
ATOM 534 C C . VAL A 1 69 ? 20.919 -6.121 -14.625 1.00 54.09 69 VAL A C 1
ATOM 536 O O . VAL A 1 69 ? 22.041 -5.716 -14.327 1.00 54.09 69 VAL A O 1
ATOM 539 N N . VAL A 1 70 ? 20.637 -7.418 -14.748 1.00 50.03 70 VAL A N 1
ATOM 540 C CA . VAL A 1 70 ? 21.689 -8.429 -14.880 1.00 50.03 70 VAL A CA 1
ATOM 541 C C . VAL A 1 70 ? 22.315 -8.201 -16.256 1.00 50.03 70 VAL A C 1
ATOM 543 O O . VAL A 1 70 ? 21.608 -8.301 -17.259 1.00 50.03 70 VAL A O 1
ATOM 546 N N . HIS A 1 71 ? 23.575 -7.765 -16.271 1.00 48.94 71 HIS A N 1
ATOM 547 C CA . HIS A 1 71 ? 24.386 -7.669 -17.486 1.00 48.94 71 HIS A CA 1
ATOM 548 C C . HIS A 1 71 ? 24.826 -9.062 -17.928 1.00 48.94 71 HIS A C 1
ATOM 550 O O . HIS A 1 71 ? 25.109 -9.889 -17.029 1.00 48.94 71 HIS A O 1
#